Protein AF-A0A7S3ET45-F1 (afdb_monomer_lite)

Foldseek 3Di:
DQAFPDDDPFLDDDLQLVVQQVVCLVVLHHAASGVRSRQSRSVCPDVCVVVVHDDDDDRPDPLVCQLVSVVVCVVVVSDPVPDHSVVVSVVSNVSSVVVVVVPDDDPPPPDDDDDDDDD

Structure (mmCIF, N/CA/C/O backbone):
data_AF-A0A7S3ET45-F1
#
_entry.id   AF-A0A7S3ET45-F1
#
loop_
_atom_site.group_PDB
_atom_site.id
_atom_site.type_symbol
_atom_site.label_atom_id
_atom_site.label_alt_id
_atom_site.label_comp_id
_atom_site.label_asym_id
_atom_site.label_entity_id
_atom_site.label_seq_id
_atom_site.pdbx_PDB_ins_code
_atom_site.Cartn_x
_atom_site.Cartn_y
_atom_site.Cartn_z
_atom_site.occupancy
_atom_site.B_iso_or_equiv
_atom_site.auth_seq_id
_atom_site.auth_comp_id
_atom_site.auth_asym_id
_atom_site.auth_atom_id
_atom_site.pdbx_PDB_model_num
ATOM 1 N N . VAL A 1 1 ? 3.385 -0.893 21.537 1.00 79.56 1 VAL A N 1
ATOM 2 C CA . VAL A 1 1 ? 3.963 -1.019 20.177 1.00 79.56 1 VAL A CA 1
ATOM 3 C C . VAL A 1 1 ? 3.158 -2.073 19.449 1.00 79.56 1 VAL A C 1
ATOM 5 O O . VAL A 1 1 ? 2.990 -3.145 20.015 1.00 79.56 1 VAL A O 1
ATOM 8 N N . LEU A 1 2 ? 2.611 -1.762 18.273 1.00 88.56 2 LEU A N 1
ATOM 9 C CA . LEU A 1 2 ? 1.897 -2.749 17.461 1.00 88.56 2 LEU A CA 1
ATOM 10 C C . LEU A 1 2 ? 2.912 -3.573 16.669 1.00 88.56 2 LEU A C 1
ATOM 12 O O . LEU A 1 2 ? 3.825 -3.008 16.066 1.00 88.56 2 LEU A O 1
ATOM 16 N N . LEU A 1 3 ? 2.766 -4.895 16.700 1.00 89.12 3 LEU A N 1
ATOM 17 C CA . LEU A 1 3 ? 3.583 -5.801 15.902 1.00 89.12 3 LEU A CA 1
ATOM 18 C C . LEU A 1 3 ? 2.835 -6.137 14.610 1.00 89.12 3 LEU A C 1
ATOM 20 O O . LEU A 1 3 ? 1.617 -6.317 14.647 1.00 89.12 3 LEU A O 1
ATOM 24 N N . PRO A 1 4 ? 3.531 -6.225 13.466 1.00 89.06 4 PRO A N 1
ATOM 25 C CA . PRO A 1 4 ? 2.892 -6.694 12.252 1.00 89.06 4 PRO A CA 1
ATOM 26 C C . PRO A 1 4 ? 2.520 -8.178 12.397 1.00 89.06 4 PRO A C 1
ATOM 28 O O . PRO A 1 4 ? 3.268 -8.924 13.033 1.00 89.06 4 PRO A O 1
ATOM 31 N N . PRO A 1 5 ? 1.432 -8.634 11.750 1.00 86.69 5 PRO A N 1
ATOM 32 C CA . PRO A 1 5 ? 1.049 -10.049 11.736 1.00 86.69 5 PRO A CA 1
ATOM 33 C C . PRO A 1 5 ? 2.157 -10.987 11.237 1.00 86.69 5 PRO A C 1
ATOM 35 O O . PRO A 1 5 ? 2.238 -12.144 11.636 1.00 86.69 5 PRO A O 1
ATOM 38 N N . GLU A 1 6 ? 3.026 -10.481 10.362 1.00 90.06 6 GLU A N 1
ATOM 39 C CA . GLU A 1 6 ? 4.156 -11.211 9.801 1.00 90.06 6 GLU A CA 1
ATOM 40 C C . GLU A 1 6 ? 5.312 -10.238 9.539 1.00 90.06 6 GLU A C 1
ATOM 42 O O . GLU A 1 6 ? 5.113 -9.152 8.977 1.00 90.06 6 GLU A O 1
ATOM 47 N N . ALA A 1 7 ? 6.521 -10.645 9.938 1.00 89.62 7 ALA A N 1
ATOM 48 C CA . ALA A 1 7 ? 7.749 -9.897 9.713 1.00 89.62 7 ALA A CA 1
ATOM 49 C C . ALA A 1 7 ? 8.215 -10.030 8.257 1.00 89.62 7 ALA A C 1
ATOM 51 O O . ALA A 1 7 ? 8.353 -11.132 7.733 1.00 89.62 7 ALA A O 1
ATOM 52 N N . VAL A 1 8 ? 8.514 -8.898 7.620 1.00 91.62 8 VAL A N 1
ATOM 53 C CA . VAL A 1 8 ? 9.005 -8.845 6.238 1.00 91.62 8 VAL A CA 1
ATOM 54 C C . VAL A 1 8 ? 10.369 -8.152 6.224 1.00 91.62 8 VAL A C 1
ATOM 56 O O . VAL A 1 8 ? 10.499 -7.085 6.832 1.00 91.62 8 VAL A O 1
ATOM 59 N N . PRO A 1 9 ? 11.393 -8.702 5.542 1.00 94.44 9 PRO A N 1
ATOM 60 C CA . PRO A 1 9 ? 12.674 -8.022 5.419 1.00 94.44 9 PRO A CA 1
ATOM 61 C C . PRO A 1 9 ? 12.522 -6.670 4.723 1.00 94.44 9 PRO A C 1
ATOM 63 O O . PRO A 1 9 ? 11.747 -6.516 3.774 1.00 94.44 9 PRO A O 1
ATOM 66 N N . PHE A 1 10 ? 13.305 -5.693 5.175 1.00 94.56 10 PHE A N 1
ATOM 67 C CA . PHE A 1 10 ? 13.216 -4.314 4.711 1.00 94.56 10 PHE A CA 1
ATOM 68 C C . PHE A 1 10 ? 13.223 -4.197 3.177 1.00 94.56 10 PHE A C 1
ATOM 70 O O . PHE A 1 10 ? 14.110 -4.717 2.499 1.00 94.56 10 PHE A O 1
ATOM 77 N N . GLY A 1 11 ? 12.220 -3.502 2.631 1.00 92.56 11 GLY A N 1
ATOM 78 C CA . GLY A 1 11 ? 12.112 -3.207 1.200 1.00 92.56 11 GLY A CA 1
ATOM 79 C C . GLY A 1 11 ? 11.853 -4.416 0.296 1.00 92.56 11 GLY A C 1
ATOM 80 O O . GLY A 1 11 ? 11.966 -4.276 -0.925 1.00 92.56 11 GLY A O 1
ATOM 81 N N . THR A 1 12 ? 11.530 -5.584 0.861 1.00 95.75 12 THR A N 1
ATOM 82 C CA . THR A 1 12 ? 11.240 -6.797 0.088 1.00 95.75 12 THR A CA 1
ATOM 83 C C . THR A 1 12 ? 9.818 -6.743 -0.472 1.00 95.75 12 THR A C 1
ATOM 85 O O . THR A 1 12 ? 8.869 -6.671 0.309 1.00 95.75 12 THR A O 1
ATOM 88 N N . PRO A 1 13 ? 9.635 -6.814 -1.804 1.00 96.75 13 PRO A N 1
ATOM 89 C CA . PRO A 1 13 ? 8.308 -6.909 -2.400 1.00 96.75 13 PRO A CA 1
ATOM 90 C C . PRO A 1 13 ? 7.632 -8.224 -2.014 1.00 96.75 13 PRO A C 1
ATOM 92 O O . PRO A 1 13 ? 8.219 -9.289 -2.213 1.00 96.75 13 PRO A O 1
ATOM 95 N N . THR A 1 14 ? 6.398 -8.165 -1.513 1.00 96.94 14 THR A N 1
ATOM 96 C CA . THR A 1 14 ? 5.611 -9.368 -1.201 1.00 96.94 14 THR A CA 1
ATOM 97 C C . THR A 1 14 ? 4.170 -9.242 -1.701 1.00 96.94 14 THR A C 1
ATOM 99 O O . THR A 1 14 ? 3.608 -8.143 -1.676 1.00 96.94 14 THR A O 1
ATOM 102 N N . PRO A 1 15 ? 3.523 -10.349 -2.117 1.00 96.69 15 PRO A N 1
ATOM 103 C CA . PRO A 1 15 ? 2.115 -10.325 -2.515 1.00 96.69 15 PRO A CA 1
ATOM 104 C C . PRO A 1 15 ? 1.199 -9.724 -1.439 1.00 96.69 15 PRO A C 1
ATOM 106 O O . PRO A 1 15 ? 0.294 -8.954 -1.754 1.00 96.69 15 PRO A O 1
ATOM 109 N N . ARG A 1 16 ? 1.463 -10.029 -0.159 1.00 95.75 16 ARG A N 1
ATOM 110 C CA . ARG A 1 16 ? 0.690 -9.515 0.979 1.00 95.75 16 ARG A CA 1
ATOM 111 C C . ARG A 1 16 ? 0.779 -7.994 1.094 1.00 95.75 16 ARG A C 1
ATOM 113 O O . ARG A 1 16 ? -0.257 -7.346 1.194 1.00 95.75 16 ARG A O 1
ATOM 120 N N . LEU A 1 17 ? 1.981 -7.414 1.049 1.00 97.12 17 LEU A N 1
ATOM 121 C CA . LEU A 1 17 ? 2.129 -5.958 1.172 1.00 97.12 17 LEU A CA 1
ATOM 122 C C . LEU A 1 17 ? 1.534 -5.222 -0.034 1.00 97.12 17 LEU A C 1
ATOM 124 O O . LEU A 1 17 ? 0.925 -4.171 0.148 1.00 97.12 17 LEU A O 1
ATOM 128 N N . LEU A 1 18 ? 1.626 -5.794 -1.243 1.00 97.75 18 LEU A N 1
ATOM 129 C CA . LEU A 1 18 ? 0.932 -5.253 -2.416 1.00 97.75 18 LEU A CA 1
ATOM 130 C C . LEU A 1 18 ? -0.589 -5.283 -2.242 1.00 97.75 18 LEU A C 1
ATOM 132 O O . LEU A 1 18 ? -1.258 -4.312 -2.588 1.00 97.75 18 LEU A O 1
ATOM 136 N N . LYS A 1 19 ? -1.137 -6.377 -1.703 1.00 97.44 19 LYS A N 1
ATOM 137 C CA . LYS A 1 19 ? -2.571 -6.499 -1.418 1.00 97.44 19 LYS A CA 1
ATOM 138 C C . LYS A 1 19 ? -3.030 -5.414 -0.442 1.00 97.44 19 LYS A C 1
ATOM 140 O O . LYS A 1 19 ? -3.937 -4.661 -0.782 1.00 97.44 19 LYS A O 1
ATOM 145 N N . VAL A 1 20 ? -2.360 -5.279 0.704 1.00 97.44 20 VAL A N 1
ATOM 146 C CA . VAL A 1 20 ? -2.682 -4.245 1.705 1.00 97.44 20 VAL A CA 1
ATOM 147 C C . VAL A 1 20 ? -2.580 -2.842 1.099 1.00 97.44 20 VAL A C 1
ATOM 149 O O . VAL A 1 20 ? -3.453 -2.005 1.313 1.00 97.44 20 VAL A O 1
ATOM 152 N N . TRP A 1 21 ? -1.547 -2.584 0.291 1.00 97.62 21 TRP A N 1
ATOM 153 C CA . TRP A 1 21 ? -1.385 -1.310 -0.410 1.00 97.62 21 TRP A CA 1
ATOM 154 C C . TRP A 1 21 ? -2.556 -1.007 -1.359 1.00 97.62 21 TRP A C 1
ATOM 156 O O . TRP A 1 21 ? -3.062 0.114 -1.368 1.00 97.62 21 TRP A O 1
ATOM 166 N N . ARG A 1 22 ? -3.036 -2.002 -2.120 1.00 96.81 22 ARG A N 1
ATOM 167 C CA . ARG A 1 22 ? -4.206 -1.848 -3.004 1.00 96.81 22 ARG A CA 1
ATOM 168 C C . ARG A 1 22 ? -5.499 -1.624 -2.226 1.00 96.81 22 ARG A C 1
ATOM 170 O O . ARG A 1 22 ? -6.311 -0.803 -2.639 1.00 96.81 22 ARG A O 1
ATOM 177 N N . GLU A 1 23 ? -5.692 -2.327 -1.116 1.00 96.81 23 GLU A N 1
ATOM 178 C CA . GLU A 1 23 ? -6.872 -2.168 -0.257 1.00 96.81 23 GLU A CA 1
ATOM 179 C C . GLU A 1 23 ? -6.916 -0.771 0.378 1.00 96.81 23 GLU A C 1
ATOM 181 O O . GLU A 1 23 ? -7.957 -0.113 0.353 1.00 96.81 23 GLU A O 1
ATOM 186 N N . ALA A 1 24 ? -5.773 -0.269 0.856 1.00 96.19 24 ALA A N 1
ATOM 187 C CA . ALA A 1 24 ? -5.647 1.109 1.323 1.00 96.19 24 ALA A CA 1
ATOM 188 C C . ALA A 1 24 ? -5.916 2.119 0.192 1.00 96.19 24 ALA A C 1
ATOM 190 O O . ALA A 1 24 ? -6.695 3.057 0.360 1.00 96.19 24 ALA A O 1
ATOM 191 N N . ALA A 1 25 ? -5.362 1.897 -1.003 1.00 95.62 25 ALA A N 1
ATOM 192 C CA . ALA A 1 25 ? -5.632 2.758 -2.152 1.00 95.62 25 ALA A CA 1
ATOM 193 C C . ALA A 1 25 ? -7.127 2.777 -2.525 1.00 95.62 25 ALA A C 1
ATOM 195 O O . ALA A 1 25 ? -7.682 3.841 -2.812 1.00 95.62 25 ALA A O 1
ATOM 196 N N . ALA A 1 26 ? -7.806 1.627 -2.458 1.00 93.75 26 ALA A N 1
ATOM 197 C CA . ALA A 1 26 ? -9.240 1.508 -2.715 1.00 93.75 26 ALA A CA 1
ATOM 198 C C . ALA A 1 26 ? -10.101 2.250 -1.677 1.00 93.75 26 ALA A C 1
ATOM 200 O O . ALA A 1 26 ? -11.189 2.724 -2.019 1.00 93.75 26 ALA A O 1
ATOM 201 N N . SER A 1 27 ? -9.618 2.413 -0.439 1.00 92.31 27 SER A N 1
ATOM 202 C CA . SER A 1 27 ? -10.258 3.263 0.576 1.00 92.31 27 SER A CA 1
ATOM 203 C C . SER A 1 27 ? -9.924 4.754 0.418 1.00 92.31 27 SER A C 1
ATOM 205 O O . SER A 1 27 ? -10.557 5.598 1.049 1.00 92.31 27 SER A O 1
ATOM 207 N N . GLY A 1 28 ? -9.011 5.103 -0.492 1.00 93.25 28 GLY A N 1
ATOM 208 C CA . GLY A 1 28 ? -8.570 6.475 -0.754 1.00 93.25 28 GLY A CA 1
ATOM 209 C C . GLY A 1 28 ? -7.300 6.875 -0.002 1.00 93.25 28 GLY A C 1
ATOM 210 O O . GLY A 1 28 ? -6.913 8.042 -0.062 1.00 93.25 28 GLY A O 1
ATOM 211 N N . VAL A 1 29 ? -6.640 5.934 0.676 1.00 94.31 29 VAL A N 1
ATOM 212 C CA . VAL A 1 29 ? -5.387 6.160 1.396 1.00 94.31 29 VAL A CA 1
ATOM 213 C C . VAL A 1 29 ? -4.210 5.742 0.524 1.00 94.31 29 VAL A C 1
ATOM 215 O O . VAL A 1 29 ? -4.055 4.581 0.159 1.00 94.31 29 VAL A O 1
ATOM 218 N N . VAL A 1 30 ? -3.343 6.698 0.203 1.00 95.81 30 VAL A N 1
ATOM 219 C CA . VAL A 1 30 ? -2.083 6.409 -0.487 1.00 95.81 30 VAL A CA 1
ATOM 220 C C . VAL A 1 30 ? -1.029 6.108 0.563 1.00 95.81 30 VAL A C 1
ATOM 222 O O . VAL A 1 30 ? -0.755 6.949 1.411 1.00 95.81 30 VAL A O 1
ATOM 225 N N . LE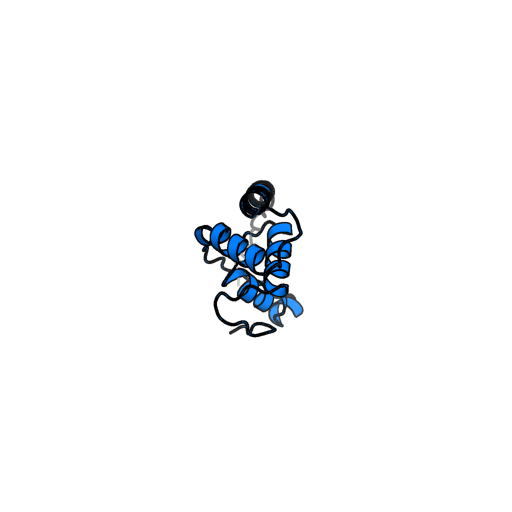U A 1 31 ? -0.456 4.914 0.503 1.00 97.31 31 LEU A N 1
ATOM 226 C CA . LEU A 1 31 ? 0.669 4.493 1.331 1.00 97.31 31 LEU A CA 1
ATOM 227 C C . LEU A 1 31 ? 1.928 4.429 0.464 1.00 97.31 31 LEU A C 1
ATOM 229 O O . LEU A 1 31 ? 1.818 4.222 -0.748 1.00 97.31 31 LEU A O 1
ATOM 233 N N . ASP A 1 32 ? 3.119 4.532 1.056 1.00 97.06 32 ASP A N 1
ATOM 234 C CA . ASP A 1 32 ? 4.333 4.024 0.410 1.00 97.06 32 ASP A CA 1
ATOM 235 C C . ASP A 1 32 ? 4.287 2.480 0.305 1.00 97.06 32 ASP A C 1
ATOM 237 O O . ASP A 1 32 ? 3.310 1.851 0.695 1.00 97.06 32 ASP A O 1
ATOM 241 N N . LEU A 1 33 ? 5.308 1.836 -0.264 1.00 97.25 33 LEU A N 1
ATOM 242 C CA . LEU A 1 33 ? 5.335 0.369 -0.449 1.00 97.25 33 LEU A CA 1
ATOM 243 C C . LEU A 1 33 ? 6.338 -0.357 0.461 1.00 97.25 33 LEU A C 1
ATOM 245 O O . LEU A 1 33 ? 6.537 -1.563 0.313 1.00 97.25 33 LEU A O 1
ATOM 249 N N . VAL A 1 34 ? 6.989 0.368 1.371 1.00 95.81 34 VAL A N 1
ATOM 250 C CA . VAL A 1 34 ? 8.036 -0.138 2.265 1.00 95.81 34 VAL A CA 1
ATOM 251 C C . VAL A 1 34 ? 7.538 -0.198 3.708 1.00 95.81 34 VAL A C 1
ATOM 253 O O . VAL A 1 34 ? 7.659 -1.243 4.339 1.00 95.81 34 VAL A O 1
ATOM 256 N N . TYR A 1 35 ? 6.969 0.892 4.221 1.00 95.31 35 TYR A N 1
ATOM 257 C CA . TYR A 1 35 ? 6.541 1.026 5.614 1.00 95.31 35 TYR A CA 1
ATOM 258 C C . TYR A 1 35 ? 5.024 1.036 5.758 1.00 95.31 35 TYR A C 1
ATOM 260 O O . TYR A 1 35 ? 4.485 0.342 6.621 1.00 95.31 35 TYR A O 1
ATOM 268 N N . GLY A 1 36 ? 4.339 1.795 4.903 1.00 96.50 36 GLY A N 1
ATOM 269 C CA . GLY A 1 36 ? 2.909 2.052 4.993 1.00 96.50 36 GLY A CA 1
ATOM 270 C C . GLY A 1 36 ? 2.072 0.782 5.151 1.00 96.50 36 GLY A C 1
ATOM 271 O O . GLY A 1 36 ? 1.378 0.677 6.157 1.00 96.50 36 GLY A O 1
ATOM 272 N N . PRO A 1 37 ? 2.173 -0.220 4.254 1.00 96.88 37 PRO A N 1
ATOM 273 C CA . PRO A 1 37 ? 1.379 -1.442 4.323 1.00 96.88 37 PRO A CA 1
ATOM 274 C C . PRO A 1 37 ? 1.656 -2.265 5.584 1.00 96.88 37 PRO A C 1
ATOM 276 O O . PRO A 1 37 ? 0.742 -2.872 6.126 1.00 96.88 37 PRO A O 1
ATOM 279 N N . ILE A 1 38 ? 2.891 -2.250 6.098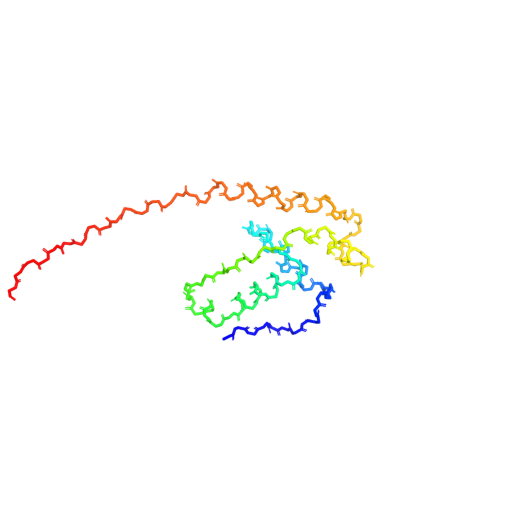 1.00 95.94 38 ILE A N 1
ATOM 280 C CA . ILE A 1 38 ? 3.245 -2.948 7.343 1.00 95.94 38 ILE A CA 1
ATOM 281 C C . ILE A 1 38 ? 2.541 -2.281 8.530 1.00 95.94 38 ILE A C 1
ATOM 283 O O . ILE A 1 38 ? 1.894 -2.962 9.323 1.00 95.94 38 ILE A O 1
ATOM 287 N N . ALA A 1 39 ? 2.649 -0.955 8.643 1.00 95.81 39 ALA A N 1
ATOM 288 C CA . ALA A 1 39 ? 2.030 -0.196 9.727 1.00 95.81 39 ALA A CA 1
ATOM 289 C C . ALA A 1 39 ? 0.495 -0.208 9.638 1.00 95.81 39 ALA A C 1
ATOM 291 O O . ALA A 1 39 ? -0.182 -0.322 10.657 1.00 95.81 39 ALA A O 1
ATOM 292 N N . TRP A 1 40 ? -0.046 -0.116 8.422 1.00 96.31 40 TRP A N 1
ATOM 293 C CA . TRP A 1 40 ? -1.480 -0.151 8.149 1.00 96.31 40 TRP A CA 1
ATOM 294 C C . TRP A 1 40 ? -2.085 -1.500 8.540 1.00 96.31 40 TRP A C 1
ATOM 296 O O . TRP A 1 40 ? -3.076 -1.543 9.264 1.00 96.31 40 TRP A O 1
ATOM 306 N N . ASP A 1 41 ? -1.446 -2.605 8.149 1.00 95.56 41 ASP A N 1
ATOM 307 C CA . ASP A 1 41 ? -1.908 -3.946 8.509 1.00 95.56 41 ASP A CA 1
ATOM 308 C C . ASP A 1 41 ? -1.749 -4.222 10.014 1.00 95.56 41 ASP A C 1
ATOM 310 O O . ASP A 1 41 ? -2.648 -4.778 10.640 1.00 95.56 41 ASP A O 1
ATOM 314 N N . ALA A 1 42 ? -0.651 -3.775 10.637 1.00 95.31 42 ALA A N 1
ATOM 315 C CA . ALA A 1 42 ? -0.467 -3.882 12.088 1.00 95.31 42 ALA A CA 1
ATOM 316 C C . ALA A 1 42 ? -1.553 -3.126 12.872 1.00 95.31 42 ALA A C 1
ATOM 318 O O . ALA A 1 42 ? -2.022 -3.605 13.902 1.00 95.31 42 ALA A O 1
ATOM 319 N N . MET A 1 43 ? -1.965 -1.955 12.380 1.00 95.69 43 MET A N 1
ATOM 320 C CA . MET A 1 43 ? -3.063 -1.185 12.958 1.00 95.69 43 MET A CA 1
ATOM 321 C C . MET A 1 43 ? -4.399 -1.918 12.819 1.00 95.69 43 MET A C 1
ATOM 323 O O . MET A 1 43 ? -5.080 -2.120 13.824 1.00 95.69 43 MET A O 1
ATOM 327 N N . LEU A 1 44 ? -4.767 -2.328 11.601 1.00 93.88 44 LEU A N 1
ATOM 328 C CA . LEU A 1 44 ? -6.059 -2.966 11.324 1.00 93.88 44 LEU A CA 1
ATOM 329 C C . LEU A 1 44 ? -6.248 -4.292 12.071 1.00 93.88 44 LEU A C 1
ATOM 331 O O . LEU A 1 44 ? -7.370 -4.624 12.437 1.00 93.88 44 LEU A O 1
ATOM 335 N N . ASN A 1 45 ? -5.162 -5.021 12.333 1.00 93.62 45 ASN A N 1
ATOM 336 C CA . ASN A 1 45 ? -5.190 -6.286 13.073 1.00 93.62 45 ASN A CA 1
ATOM 337 C C . ASN A 1 45 ? -4.905 -6.121 14.577 1.00 93.62 45 ASN A C 1
ATOM 339 O O . ASN A 1 45 ? -4.661 -7.107 15.271 1.00 93.62 45 ASN A O 1
ATOM 343 N N . SER A 1 46 ? -4.894 -4.892 15.098 1.00 94.50 46 SER A N 1
ATOM 344 C CA . SER A 1 46 ? -4.674 -4.658 16.526 1.00 94.50 46 SER A CA 1
ATOM 345 C C . SER A 1 46 ? -5.923 -4.950 17.362 1.00 94.50 46 SER A C 1
ATOM 347 O O . SER A 1 46 ? -7.052 -4.718 16.927 1.00 94.50 46 SER A O 1
ATOM 349 N N . GLU A 1 47 ? -5.724 -5.381 18.613 1.00 94.00 47 GLU A N 1
ATOM 350 C CA . GLU A 1 47 ? -6.824 -5.564 19.573 1.00 94.00 47 GLU A CA 1
ATOM 351 C C . GLU A 1 47 ? -7.614 -4.274 19.803 1.00 94.00 47 GLU A C 1
ATOM 353 O O . GLU A 1 47 ? -8.824 -4.330 19.991 1.00 94.00 47 GLU A O 1
ATOM 358 N N . ALA A 1 48 ? -6.952 -3.114 19.733 1.00 92.44 48 ALA A N 1
ATOM 359 C CA . ALA A 1 48 ? -7.605 -1.816 19.870 1.00 92.44 48 ALA A CA 1
ATOM 360 C C . ALA A 1 48 ? -8.692 -1.622 18.801 1.00 92.44 48 ALA A C 1
ATOM 362 O O . ALA A 1 48 ? -9.823 -1.279 19.134 1.00 92.44 48 ALA A O 1
ATOM 363 N N . VAL A 1 49 ? -8.382 -1.916 17.532 1.00 93.12 49 VAL A N 1
ATOM 364 C CA . VAL A 1 49 ? -9.374 -1.867 16.447 1.00 93.12 49 VAL A CA 1
ATOM 365 C C . VAL A 1 49 ? -10.452 -2.936 16.648 1.00 93.12 49 VAL A C 1
ATOM 367 O O . VAL A 1 49 ? -11.635 -2.637 16.501 1.00 93.12 49 VAL A O 1
ATOM 370 N N . ALA A 1 50 ? -10.078 -4.157 17.045 1.00 93.56 50 ALA A N 1
ATOM 371 C CA . ALA A 1 50 ? -11.037 -5.238 17.295 1.00 93.56 50 ALA A CA 1
ATOM 372 C C . ALA A 1 50 ? -12.023 -4.930 18.441 1.00 93.56 50 ALA A C 1
ATOM 374 O O . ALA A 1 50 ? -13.167 -5.378 18.413 1.00 93.56 50 ALA A O 1
ATOM 375 N N . GLN A 1 51 ? -11.595 -4.147 19.433 1.00 96.50 51 GLN A N 1
ATOM 376 C CA . GLN A 1 51 ? -12.408 -3.683 20.561 1.00 96.50 51 GLN A CA 1
ATOM 377 C C . GLN A 1 51 ? -13.179 -2.388 20.252 1.00 96.50 51 GLN A C 1
ATOM 379 O O . GLN A 1 51 ? -13.881 -1.876 21.122 1.00 96.50 51 GLN A O 1
ATOM 384 N N . GLY A 1 52 ? -13.073 -1.862 19.026 1.00 95.31 52 GLY A N 1
ATOM 385 C CA . GLY A 1 52 ? -13.786 -0.661 18.592 1.00 95.31 52 GLY A CA 1
ATOM 386 C C . GLY A 1 52 ? -13.208 0.648 19.132 1.00 95.31 52 GLY A C 1
ATOM 387 O O . GLY A 1 52 ? -13.942 1.625 19.248 1.00 95.31 52 GLY A O 1
ATOM 388 N N . ALA A 1 53 ? -11.921 0.683 19.487 1.00 95.69 53 ALA A N 1
ATOM 389 C CA . ALA A 1 53 ? -11.259 1.915 19.900 1.00 95.69 53 ALA A CA 1
ATOM 390 C C . ALA A 1 53 ? -11.037 2.864 18.710 1.00 95.69 53 ALA A C 1
ATOM 392 O O . ALA A 1 53 ? -10.746 2.427 17.593 1.00 95.69 53 ALA A O 1
ATOM 393 N N . ASP A 1 54 ? -11.080 4.170 18.976 1.00 94.88 54 ASP A N 1
ATOM 394 C CA . ASP A 1 54 ? -10.661 5.182 18.010 1.00 94.88 54 ASP A CA 1
ATOM 395 C C . ASP A 1 54 ? -9.136 5.157 17.853 1.00 94.88 54 ASP A C 1
ATOM 397 O O . ASP A 1 54 ? -8.385 5.351 18.813 1.00 94.88 54 ASP A O 1
ATOM 401 N N . VAL A 1 55 ? -8.665 4.929 16.626 1.00 93.75 55 VAL A N 1
ATOM 402 C CA . VAL A 1 55 ? -7.235 4.833 16.315 1.00 93.75 55 VAL A CA 1
ATOM 403 C C . VAL A 1 55 ? -6.831 5.900 15.306 1.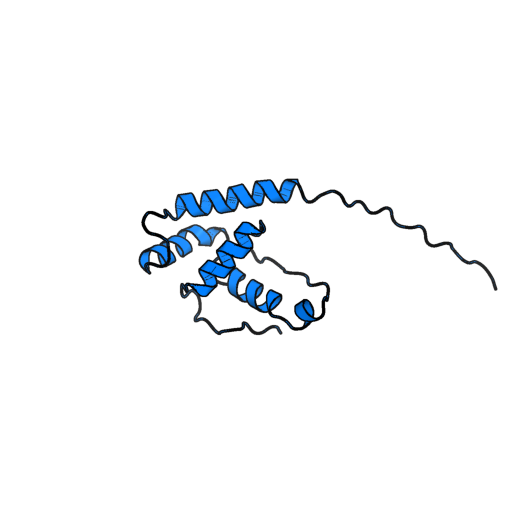00 93.75 55 VAL A C 1
ATOM 405 O O . VAL A 1 55 ? -7.444 6.055 14.251 1.00 93.75 55 VAL A O 1
ATOM 408 N N . LEU A 1 56 ? -5.748 6.614 15.617 1.00 93.94 56 LEU A N 1
ATOM 409 C CA . LEU A 1 56 ? -5.109 7.558 14.707 1.00 93.94 56 LEU A CA 1
ATOM 410 C C . LEU A 1 56 ? -3.962 6.877 13.955 1.00 93.94 56 LEU A C 1
ATOM 412 O O . LEU A 1 56 ? -2.950 6.507 14.551 1.00 93.94 56 LEU A O 1
ATOM 416 N N . TYR A 1 57 ? -4.089 6.783 12.632 1.00 94.19 57 TYR A N 1
ATOM 417 C CA . TYR A 1 57 ? -2.978 6.427 11.754 1.00 94.19 57 TYR A CA 1
ATOM 418 C C . TYR A 1 57 ? -2.203 7.674 11.327 1.00 94.19 57 TYR A C 1
ATOM 420 O O . TYR A 1 57 ? -2.785 8.615 10.787 1.00 94.19 57 TYR A O 1
ATOM 428 N N . VAL A 1 58 ? -0.881 7.659 11.494 1.00 94.38 58 VAL A N 1
ATOM 429 C CA . VAL A 1 58 ? -0.000 8.711 10.972 1.00 94.38 58 VAL A CA 1
ATOM 430 C C . VAL A 1 58 ? 0.657 8.211 9.691 1.00 94.38 58 VAL A C 1
ATOM 432 O O . VAL A 1 58 ? 1.518 7.335 9.725 1.00 94.38 58 VAL A O 1
ATOM 435 N N . ASN A 1 59 ? 0.256 8.781 8.553 1.00 93.88 59 ASN A N 1
ATOM 436 C CA . ASN A 1 59 ? 0.903 8.516 7.273 1.00 93.88 59 ASN A CA 1
ATOM 437 C C . ASN A 1 59 ? 2.198 9.334 7.164 1.00 93.88 59 ASN A C 1
ATOM 439 O O . ASN A 1 59 ? 2.157 10.562 7.085 1.00 93.88 59 ASN A O 1
ATOM 443 N N . CYS A 1 60 ? 3.341 8.651 7.153 1.00 92.69 60 CYS A N 1
ATOM 444 C CA . CYS A 1 60 ? 4.664 9.276 7.163 1.00 92.69 60 CYS A CA 1
ATOM 445 C C . CYS A 1 60 ? 5.171 9.720 5.776 1.00 92.69 60 CYS A C 1
ATOM 447 O O . CYS A 1 60 ? 6.304 10.187 5.672 1.00 92.69 60 CYS A O 1
ATOM 449 N N . GLY A 1 61 ? 4.371 9.589 4.711 1.00 92.69 61 GLY A N 1
ATOM 450 C CA . GLY A 1 61 ? 4.770 9.963 3.351 1.00 92.69 61 GLY A CA 1
ATOM 451 C C . GLY A 1 61 ? 5.554 8.859 2.635 1.00 92.69 61 GLY A C 1
ATOM 452 O O . GLY A 1 61 ? 5.178 7.695 2.702 1.00 92.69 61 GLY A O 1
ATOM 453 N N . GLY A 1 62 ? 6.611 9.216 1.893 1.00 93.94 62 GLY A N 1
ATOM 454 C CA . GLY A 1 62 ? 7.399 8.263 1.091 1.00 93.94 62 GLY A CA 1
ATOM 455 C C . GLY A 1 62 ? 6.819 7.967 -0.299 1.00 93.94 62 GLY A C 1
ATOM 456 O O . GLY A 1 62 ? 7.215 7.006 -0.967 1.00 93.94 62 GLY A O 1
ATOM 457 N N . HIS A 1 63 ? 5.859 8.776 -0.754 1.00 94.56 63 HIS A N 1
ATOM 458 C CA . HIS A 1 63 ? 5.164 8.576 -2.027 1.00 94.56 63 HIS A CA 1
ATOM 459 C C . HIS A 1 63 ? 6.082 8.766 -3.244 1.00 94.56 63 HIS A C 1
ATOM 461 O O . HIS A 1 63 ? 5.851 8.164 -4.290 1.00 94.56 63 HIS A O 1
ATOM 467 N N . GLU A 1 64 ? 7.157 9.544 -3.111 1.00 94.94 64 GLU A N 1
ATOM 468 C CA . GLU A 1 64 ? 8.200 9.713 -4.126 1.00 94.94 64 GLU A CA 1
ATOM 469 C C . GLU A 1 64 ? 8.888 8.388 -4.491 1.00 94.94 64 GLU A C 1
ATOM 471 O O . GLU A 1 64 ? 9.338 8.203 -5.623 1.00 94.94 64 GLU A O 1
ATOM 476 N N . GLY A 1 65 ? 8.910 7.424 -3.564 1.00 95.44 65 GLY A N 1
ATOM 477 C CA . GLY A 1 65 ? 9.475 6.097 -3.783 1.00 95.44 65 GLY A CA 1
ATOM 478 C C . GLY A 1 65 ? 8.565 5.138 -4.557 1.00 95.44 65 GLY A C 1
ATOM 479 O O . GLY A 1 65 ? 9.050 4.101 -5.023 1.00 95.44 65 GLY A O 1
ATOM 480 N N . LEU A 1 66 ? 7.275 5.452 -4.730 1.00 97.00 66 LEU A N 1
ATOM 481 C CA . LEU A 1 66 ? 6.268 4.501 -5.215 1.00 97.00 66 LEU A CA 1
ATOM 482 C C . LEU A 1 66 ? 6.571 3.937 -6.596 1.00 97.00 66 LEU A C 1
ATOM 484 O O . LEU A 1 66 ? 6.547 2.721 -6.767 1.00 97.00 66 LEU A O 1
ATOM 488 N N . TYR A 1 67 ? 6.917 4.787 -7.562 1.00 97.94 67 TYR A N 1
ATOM 489 C CA . TYR A 1 67 ? 7.232 4.324 -8.915 1.00 97.94 67 TYR A CA 1
ATOM 490 C C . TYR A 1 67 ? 8.386 3.310 -8.906 1.00 97.94 67 TYR A C 1
ATOM 492 O O . TYR A 1 67 ? 8.299 2.231 -9.499 1.00 97.94 67 TYR A O 1
ATOM 500 N N . SER A 1 68 ? 9.454 3.621 -8.165 1.00 97.75 68 SER A N 1
ATOM 501 C CA . SER A 1 68 ? 10.625 2.746 -8.063 1.00 97.75 68 SER A CA 1
ATOM 502 C C . SER A 1 68 ? 10.295 1.408 -7.389 1.00 97.75 68 SER A C 1
ATOM 504 O O . SER A 1 68 ? 10.829 0.369 -7.789 1.00 97.75 68 SER A O 1
ATOM 506 N N . GLN A 1 69 ? 9.391 1.416 -6.403 1.00 97.69 69 GLN A N 1
ATOM 507 C CA . GLN A 1 69 ? 8.924 0.210 -5.730 1.00 97.69 69 GLN A CA 1
ATOM 508 C C . GLN A 1 69 ? 8.018 -0.613 -6.643 1.00 97.69 69 GLN A C 1
ATOM 510 O O . GLN A 1 69 ? 8.292 -1.793 -6.836 1.00 97.69 69 GLN A O 1
ATOM 515 N N . LEU A 1 70 ? 7.029 -0.013 -7.306 1.00 98.06 70 LEU A N 1
ATOM 516 C CA . LEU A 1 70 ? 6.176 -0.702 -8.281 1.00 98.06 70 LEU A CA 1
ATOM 517 C C . LEU A 1 70 ? 7.001 -1.353 -9.403 1.00 98.06 70 LEU A C 1
ATOM 519 O O . LEU A 1 70 ? 6.762 -2.503 -9.766 1.00 98.06 70 LEU A O 1
ATOM 523 N N . CYS A 1 71 ? 8.069 -0.698 -9.869 1.00 97.69 71 CYS A N 1
ATOM 524 C CA . CYS A 1 71 ? 9.035 -1.309 -10.786 1.00 97.69 71 CYS A CA 1
ATOM 525 C C . CYS A 1 71 ? 9.732 -2.558 -10.206 1.00 97.69 71 CYS A C 1
ATOM 527 O O . CYS A 1 71 ? 10.066 -3.486 -10.948 1.00 97.69 71 CYS A O 1
ATOM 529 N N . ARG A 1 72 ? 9.999 -2.612 -8.894 1.00 97.25 72 ARG A N 1
ATOM 530 C CA . ARG A 1 72 ? 10.526 -3.819 -8.221 1.00 97.25 72 ARG A CA 1
ATOM 531 C C . ARG A 1 72 ? 9.469 -4.917 -8.139 1.00 97.25 72 ARG A C 1
ATOM 533 O O . ARG A 1 72 ? 9.802 -6.057 -8.449 1.00 97.25 72 ARG A O 1
ATOM 540 N N . TYR A 1 73 ? 8.225 -4.580 -7.795 1.00 97.94 73 TYR A N 1
ATOM 541 C CA . TYR A 1 73 ? 7.101 -5.525 -7.808 1.00 97.94 73 TYR A CA 1
ATOM 542 C C . TYR A 1 73 ? 6.903 -6.134 -9.203 1.00 97.94 73 TYR A C 1
ATOM 544 O O . TYR A 1 73 ? 6.821 -7.356 -9.321 1.00 97.94 73 TYR A O 1
ATOM 552 N N . ARG A 1 74 ? 6.966 -5.321 -10.270 1.00 97.50 74 ARG A N 1
ATOM 553 C CA . ARG A 1 74 ? 6.922 -5.802 -11.661 1.00 97.50 74 ARG A CA 1
ATOM 554 C C . ARG A 1 74 ? 8.049 -6.785 -11.970 1.00 97.50 74 ARG A C 1
ATOM 556 O O . ARG A 1 74 ? 7.797 -7.874 -12.464 1.00 97.50 74 ARG A O 1
ATOM 563 N N . ARG A 1 75 ? 9.299 -6.433 -11.642 1.00 96.56 75 ARG A N 1
ATOM 564 C CA . ARG A 1 75 ? 10.469 -7.310 -11.867 1.00 96.56 75 ARG A CA 1
ATOM 565 C C . ARG A 1 75 ? 10.401 -8.627 -11.092 1.00 96.56 75 ARG A C 1
ATOM 567 O O . ARG A 1 75 ? 11.034 -9.593 -11.498 1.00 96.56 75 ARG A O 1
ATOM 574 N N . LYS A 1 76 ? 9.668 -8.658 -9.978 1.00 96.56 76 LYS A N 1
ATOM 575 C CA . LYS A 1 76 ? 9.406 -9.864 -9.184 1.00 96.56 76 LYS A CA 1
ATOM 576 C C . LYS A 1 76 ? 8.197 -10.670 -9.676 1.00 96.56 76 LYS A C 1
ATOM 578 O O . LYS A 1 76 ? 7.923 -11.704 -9.081 1.00 96.56 76 LYS A O 1
ATOM 583 N N . GLY A 1 77 ? 7.498 -10.220 -10.722 1.00 97.00 77 GLY A N 1
ATOM 584 C CA . GLY A 1 77 ? 6.300 -10.887 -11.242 1.00 97.00 77 GLY A CA 1
ATOM 585 C C . GLY A 1 77 ? 5.095 -10.791 -10.302 1.00 97.00 77 GLY A C 1
ATOM 586 O O . GLY A 1 77 ? 4.271 -11.694 -10.276 1.00 97.00 77 GLY A O 1
ATOM 587 N N . LEU A 1 78 ? 5.029 -9.740 -9.476 1.00 97.38 78 LEU A N 1
ATOM 588 C CA . LEU A 1 78 ? 3.952 -9.544 -8.496 1.00 97.38 78 LEU A CA 1
ATOM 589 C C . LEU A 1 78 ? 2.848 -8.594 -8.973 1.00 97.38 78 LEU A C 1
ATOM 591 O O . LEU A 1 78 ? 1.821 -8.480 -8.311 1.00 97.38 78 LEU A O 1
ATOM 595 N N . LEU A 1 79 ? 3.074 -7.884 -10.077 1.00 96.56 79 LEU A N 1
ATOM 596 C CA . LEU A 1 79 ? 2.026 -7.133 -10.766 1.00 96.56 79 LEU A CA 1
ATOM 597 C C . LEU A 1 79 ? 1.359 -8.037 -11.805 1.00 96.56 79 LEU A C 1
ATOM 599 O O . LEU A 1 79 ? 1.985 -8.991 -12.269 1.00 96.56 79 LEU A O 1
ATOM 603 N N . CYS A 1 80 ? 0.113 -7.732 -12.164 1.00 90.75 80 CYS A N 1
ATOM 604 C CA . CYS A 1 80 ? -0.583 -8.465 -13.219 1.00 90.75 80 CYS A CA 1
ATOM 605 C C . CYS A 1 80 ? 0.135 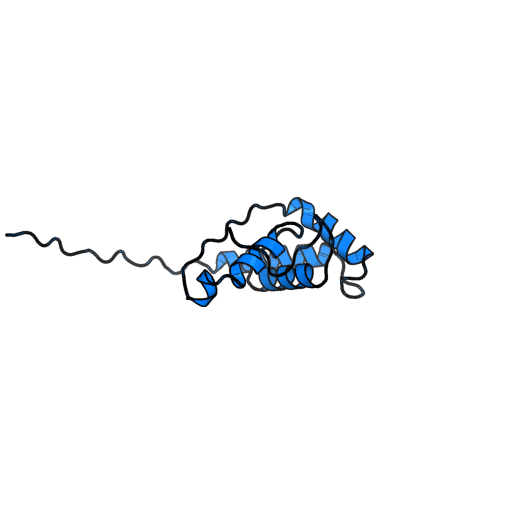-8.294 -14.567 1.00 90.75 80 CYS A C 1
ATOM 607 O O . CYS A 1 80 ? 0.798 -7.281 -14.812 1.00 90.75 80 CYS A O 1
ATOM 609 N N . ASP A 1 81 ? -0.029 -9.263 -15.468 1.00 85.31 81 ASP A N 1
ATOM 610 C CA . ASP A 1 81 ? 0.521 -9.158 -16.819 1.00 85.31 81 ASP A CA 1
ATOM 611 C C . ASP A 1 81 ? -0.033 -7.916 -17.531 1.00 85.31 81 ASP A C 1
ATOM 613 O O . ASP A 1 81 ? -1.241 -7.681 -17.574 1.00 85.31 81 ASP A O 1
ATOM 617 N N . GLY A 1 82 ? 0.872 -7.098 -18.070 1.00 83.50 82 GLY A N 1
ATOM 618 C CA . GLY A 1 82 ? 0.529 -5.834 -18.727 1.00 83.50 82 GLY A CA 1
ATOM 619 C C . GLY A 1 82 ? 0.253 -4.661 -17.781 1.00 83.50 82 GLY A C 1
ATOM 620 O O . GLY A 1 82 ? 0.030 -3.551 -18.260 1.00 83.50 82 GLY A O 1
ATOM 621 N N . GLU A 1 83 ? 0.313 -4.854 -16.461 1.00 92.75 83 GLU A N 1
ATOM 622 C CA . GLU A 1 83 ? 0.149 -3.763 -15.502 1.00 92.75 83 GLU A CA 1
ATOM 623 C C . GLU A 1 83 ? 1.396 -2.865 -15.490 1.00 92.75 83 GLU A C 1
ATOM 625 O O . GLU A 1 83 ? 2.485 -3.242 -15.036 1.00 92.75 83 GLU A O 1
ATOM 630 N N . ASP A 1 84 ? 1.241 -1.653 -16.023 1.00 96.94 84 ASP A N 1
ATOM 631 C CA . ASP A 1 84 ? 2.309 -0.664 -16.067 1.00 96.94 84 ASP A CA 1
ATOM 632 C C . ASP A 1 84 ? 2.414 0.114 -14.736 1.00 96.94 84 ASP A C 1
ATOM 634 O O . ASP A 1 84 ? 1.429 0.707 -14.286 1.00 96.94 84 ASP A O 1
ATOM 638 N N . PRO A 1 85 ? 3.605 0.173 -14.103 1.00 97.62 85 PRO A N 1
ATOM 639 C CA . PRO A 1 85 ? 3.818 0.896 -12.851 1.00 97.62 85 PRO A CA 1
ATOM 640 C C . PRO A 1 85 ? 3.429 2.377 -12.884 1.00 97.62 85 PRO A C 1
ATOM 642 O O . PRO A 1 85 ? 2.992 2.907 -11.863 1.00 97.62 85 PRO A O 1
ATOM 645 N N . GLN A 1 86 ? 3.615 3.060 -14.018 1.00 97.31 86 GLN A N 1
ATOM 646 C CA . GLN A 1 86 ? 3.310 4.483 -14.139 1.00 97.31 86 GLN A CA 1
ATOM 647 C C . GLN A 1 86 ? 1.796 4.703 -14.204 1.00 97.31 86 GLN A C 1
ATOM 649 O O . GLN A 1 86 ? 1.283 5.592 -13.522 1.00 97.31 86 GLN A O 1
ATOM 654 N N . LEU A 1 87 ? 1.086 3.881 -14.985 1.00 96.81 87 LEU A N 1
ATOM 655 C CA . LEU A 1 87 ? -0.377 3.924 -15.077 1.00 96.81 87 LEU A CA 1
ATOM 656 C C . LEU A 1 87 ? -1.030 3.588 -13.735 1.00 96.81 87 LEU A C 1
ATOM 658 O O . LEU A 1 87 ? -1.835 4.375 -13.238 1.00 96.81 87 LEU A O 1
ATOM 662 N N . LEU A 1 88 ? -0.602 2.499 -13.091 1.00 96.12 88 LEU A N 1
ATOM 663 C CA . LEU A 1 88 ? -1.107 2.104 -11.776 1.00 96.12 88 LEU A CA 1
ATOM 664 C C . LEU A 1 88 ? -0.911 3.214 -10.731 1.00 96.12 88 LEU A C 1
ATOM 666 O O . LEU A 1 88 ? -1.819 3.536 -9.964 1.00 96.12 88 LEU A O 1
ATOM 670 N N . LEU A 1 89 ? 0.272 3.836 -10.703 1.00 96.69 89 LEU A N 1
ATOM 671 C CA . LEU A 1 89 ? 0.535 4.947 -9.792 1.00 96.69 89 LEU A CA 1
ATOM 672 C C . LEU A 1 89 ? -0.383 6.143 -10.079 1.00 96.69 89 LEU A C 1
ATOM 674 O O . LEU A 1 89 ? -0.912 6.757 -9.150 1.00 96.69 89 LEU A O 1
ATOM 678 N N . HIS A 1 90 ? -0.586 6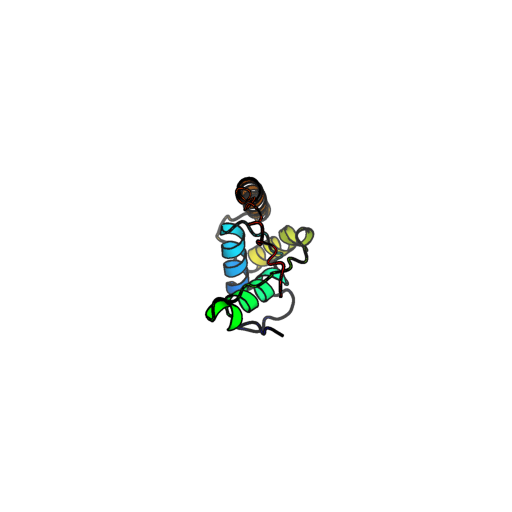.476 -11.353 1.00 96.44 90 HIS A N 1
ATOM 679 C CA . HIS A 1 90 ? -1.473 7.563 -11.753 1.00 96.44 90 HIS A CA 1
ATOM 680 C C . HIS A 1 90 ? -2.924 7.319 -11.312 1.00 96.44 90 HIS A C 1
ATOM 682 O O . HIS A 1 90 ? -3.564 8.231 -10.779 1.00 96.44 90 HIS A O 1
ATOM 688 N N . GLU A 1 91 ? -3.427 6.096 -11.479 1.00 94.25 91 GLU A N 1
ATOM 689 C CA . GLU A 1 91 ? -4.770 5.688 -11.058 1.00 94.25 91 GLU A CA 1
ATOM 690 C C . GLU A 1 91 ? -4.964 5.827 -9.546 1.00 94.25 91 GLU A C 1
ATOM 692 O O . GLU A 1 91 ? -5.941 6.438 -9.100 1.00 94.25 91 GLU A O 1
ATOM 697 N N . VAL A 1 92 ? -4.010 5.334 -8.749 1.00 93.94 92 VAL A N 1
ATOM 698 C CA . VAL A 1 92 ? -4.058 5.418 -7.280 1.00 93.94 92 VAL A CA 1
ATOM 699 C C . VAL A 1 92 ? -4.059 6.871 -6.806 1.00 93.94 92 VAL A C 1
ATOM 701 O O . VAL A 1 92 ? -4.906 7.267 -6.000 1.00 93.94 92 VAL A O 1
ATOM 704 N N . LEU A 1 93 ? -3.161 7.703 -7.341 1.00 92.56 93 LEU A N 1
ATOM 705 C CA . LEU A 1 93 ? -3.063 9.111 -6.949 1.00 92.56 93 LEU A CA 1
ATOM 706 C C . LEU A 1 93 ? -4.295 9.924 -7.371 1.00 92.56 93 LEU A C 1
ATOM 708 O O . LEU A 1 93 ? -4.720 10.826 -6.645 1.00 92.56 93 LEU A O 1
ATOM 712 N N . THR A 1 94 ? -4.880 9.623 -8.530 1.00 91.81 94 THR A N 1
ATOM 713 C CA . THR A 1 94 ? -6.091 10.302 -9.014 1.00 91.81 94 THR A CA 1
ATOM 714 C C . THR A 1 94 ? -7.314 9.894 -8.197 1.00 91.81 94 THR A C 1
ATOM 716 O O . THR A 1 94 ? -8.090 10.755 -7.770 1.00 91.81 94 THR A O 1
ATOM 719 N N . SER A 1 95 ? -7.441 8.603 -7.886 1.00 88.12 95 SER A N 1
ATOM 720 C CA . SER A 1 95 ? -8.528 8.067 -7.063 1.00 88.12 95 SER A CA 1
ATOM 721 C C . SER A 1 95 ? -8.522 8.673 -5.660 1.00 88.12 95 SER A C 1
ATOM 723 O O . SER A 1 95 ? -9.553 9.173 -5.203 1.00 88.12 95 SER A O 1
ATOM 725 N N . ALA A 1 96 ? -7.358 8.746 -5.010 1.00 84.38 96 ALA A N 1
ATOM 726 C CA . ALA A 1 96 ? -7.223 9.359 -3.689 1.00 84.38 96 ALA A CA 1
ATOM 727 C C . ALA A 1 96 ? -7.621 10.850 -3.681 1.00 84.38 96 ALA A C 1
ATOM 729 O O . ALA A 1 96 ? -8.365 11.299 -2.807 1.00 84.38 96 ALA A O 1
ATOM 730 N N . LYS A 1 97 ? -7.216 11.616 -4.706 1.00 78.75 97 LYS A N 1
ATOM 731 C CA . LYS A 1 97 ? -7.588 13.039 -4.856 1.00 78.75 97 LYS A CA 1
ATOM 732 C C . LYS A 1 97 ? -9.088 13.266 -5.060 1.00 78.75 97 LYS A C 1
ATOM 734 O O . LYS A 1 97 ? -9.585 14.348 -4.741 1.00 78.75 97 LYS A O 1
ATOM 739 N N . SER A 1 98 ? -9.801 12.307 -5.650 1.00 76.88 98 SER A N 1
ATOM 740 C CA . SER A 1 98 ? -11.256 12.405 -5.834 1.00 76.88 98 SER A CA 1
ATOM 741 C C . SER A 1 98 ? -12.012 12.176 -4.520 1.00 76.88 98 SER A C 1
ATOM 743 O O . SER A 1 98 ? -12.931 12.926 -4.200 1.00 76.88 98 SER A O 1
ATOM 745 N N . ARG A 1 99 ? -11.562 11.213 -3.705 1.00 72.25 99 ARG A N 1
ATOM 746 C CA . ARG A 1 99 ? -12.203 10.839 -2.434 1.00 72.25 99 ARG A CA 1
ATOM 747 C C . ARG A 1 99 ? -11.935 11.840 -1.315 1.00 72.25 99 ARG A C 1
ATOM 749 O O . ARG A 1 99 ? -12.855 12.177 -0.576 1.00 72.25 99 ARG A O 1
ATOM 756 N N . GLY A 1 100 ? -10.726 12.403 -1.251 1.00 59.91 100 GLY A N 1
ATOM 757 C CA . GLY A 1 100 ? -10.380 13.430 -0.262 1.00 59.91 100 GLY A CA 1
ATOM 758 C C . GLY A 1 100 ? -11.216 14.715 -0.360 1.00 59.91 100 GLY A C 1
ATOM 759 O O . GLY A 1 100 ? -11.320 15.447 0.616 1.00 59.91 100 GLY A O 1
ATOM 760 N N . ARG A 1 101 ? -11.862 14.986 -1.506 1.00 55.44 101 ARG A N 1
ATOM 761 C CA . ARG A 1 101 ?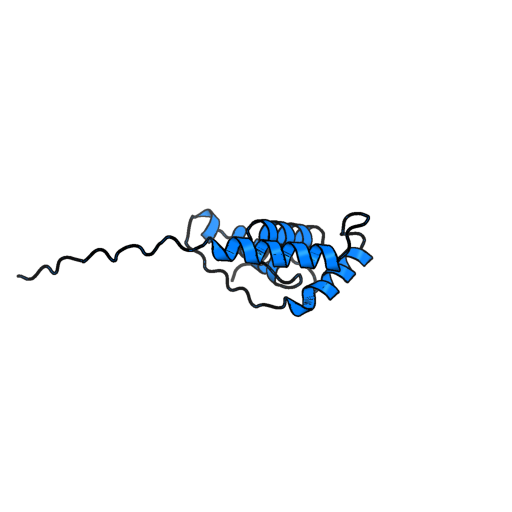 -12.739 16.157 -1.687 1.00 55.44 101 ARG A CA 1
ATOM 762 C C . ARG A 1 101 ? -14.155 15.979 -1.137 1.00 55.44 101 ARG A C 1
ATOM 764 O O . ARG A 1 101 ? -14.824 16.979 -0.908 1.00 55.44 101 ARG A O 1
ATOM 771 N N . HIS A 1 102 ? -14.604 14.745 -0.908 1.00 48.59 102 HIS A N 1
ATOM 772 C CA . HIS A 1 102 ? -15.943 14.461 -0.376 1.00 48.59 102 HIS A CA 1
ATOM 773 C C . HIS A 1 102 ? -15.975 14.283 1.152 1.00 48.59 102 HIS A C 1
ATOM 775 O O . HIS A 1 102 ? -17.054 14.197 1.731 1.00 48.59 102 HIS A O 1
ATOM 781 N N . ALA A 1 103 ? -14.820 14.279 1.825 1.00 46.22 103 ALA A N 1
ATOM 782 C CA . ALA A 1 103 ? -14.700 14.033 3.265 1.00 46.22 103 ALA A CA 1
ATOM 783 C C . ALA A 1 103 ? -14.925 15.280 4.154 1.00 46.22 103 ALA A C 1
ATOM 785 O O . ALA A 1 103 ? -14.270 15.427 5.180 1.00 46.22 103 ALA A O 1
ATOM 786 N N . SER A 1 104 ? -15.859 16.164 3.786 1.00 47.81 104 SER A N 1
ATOM 787 C CA . SER A 1 104 ? -16.387 17.190 4.700 1.00 47.81 104 SER A CA 1
ATOM 788 C C . SER A 1 104 ? -17.902 17.311 4.565 1.00 47.81 104 SER A C 1
ATOM 790 O O . SER A 1 104 ? -18.400 18.073 3.736 1.00 47.81 104 SER A O 1
ATOM 792 N N . PRO A 1 105 ? -18.641 16.575 5.408 1.00 43.22 105 PRO A N 1
ATOM 793 C CA . PRO A 1 105 ? -19.827 17.146 6.023 1.00 43.22 105 PRO A CA 1
ATOM 794 C C . PRO A 1 105 ? -19.944 16.683 7.482 1.00 43.22 105 PRO A C 1
ATOM 796 O O . PRO A 1 105 ? -20.811 15.888 7.808 1.00 43.22 105 PRO A O 1
ATOM 799 N N . HIS A 1 106 ? -19.078 17.160 8.377 1.00 42.38 106 HIS A N 1
ATOM 800 C CA . HIS A 1 106 ? -19.382 17.156 9.813 1.00 42.38 106 HIS A CA 1
ATOM 801 C C . HIS A 1 106 ? -18.682 18.324 10.512 1.00 42.38 106 HIS A C 1
ATOM 803 O O . HIS A 1 106 ? -17.760 18.167 11.305 1.00 42.38 106 HIS A O 1
ATOM 809 N N . ALA A 1 107 ? -19.177 19.532 10.241 1.00 45.94 107 ALA A N 1
ATOM 810 C CA . ALA A 1 107 ? -19.269 20.515 11.309 1.00 45.94 107 ALA A CA 1
ATOM 811 C C . ALA A 1 107 ? -20.394 20.034 12.238 1.00 45.94 107 ALA A C 1
ATOM 813 O O . ALA A 1 107 ? -21.567 20.316 12.001 1.00 45.94 107 ALA A O 1
ATOM 814 N N . SER A 1 108 ? -20.058 19.227 13.244 1.00 41.34 108 SER A N 1
ATOM 815 C CA . SER A 1 108 ? -20.993 18.983 14.340 1.00 41.34 108 SER A CA 1
ATOM 816 C C . SER A 1 108 ? -21.110 20.277 15.151 1.00 41.34 108 SER A C 1
ATOM 818 O O . SER A 1 108 ? -20.080 20.833 15.540 1.00 41.34 108 SER A O 1
ATOM 820 N N . PRO A 1 109 ? -22.326 20.792 15.402 1.00 42.69 109 PRO A N 1
ATOM 821 C CA . PRO A 1 109 ? -22.500 21.942 16.270 1.00 42.69 109 PRO A CA 1
ATOM 822 C C . PRO A 1 109 ? -22.081 21.525 17.680 1.00 42.69 109 PRO A C 1
ATOM 824 O O . PRO A 1 109 ? -22.590 20.544 18.223 1.00 42.69 109 PRO A O 1
ATOM 827 N N . HIS A 1 110 ? -21.125 22.251 18.260 1.00 42.88 110 HIS A N 1
ATOM 828 C CA . HIS A 1 110 ? -20.813 22.143 19.677 1.00 42.88 110 HIS A CA 1
ATOM 829 C C . HIS A 1 110 ? -22.114 22.304 20.469 1.00 42.88 110 HIS A C 1
ATOM 831 O O . HIS A 1 110 ? -22.698 23.385 20.511 1.00 42.88 110 HIS A O 1
ATOM 837 N N . ALA A 1 111 ? -22.574 21.208 21.070 1.00 43.34 111 ALA A N 1
ATOM 838 C CA . ALA A 1 111 ? -23.628 21.234 22.062 1.00 43.34 111 ALA A CA 1
ATOM 839 C C . ALA A 1 111 ? -23.133 22.079 23.241 1.00 43.34 111 ALA A C 1
ATOM 841 O O . ALA A 1 111 ? -22.180 21.711 23.933 1.00 43.34 111 ALA A O 1
ATOM 842 N N . SER A 1 112 ? -23.761 23.237 23.424 1.00 47.16 112 SER A N 1
ATOM 843 C CA . SER A 1 112 ? -23.621 24.079 24.603 1.00 47.16 112 SER A CA 1
ATOM 844 C C . SER A 1 112 ? -23.871 23.229 25.847 1.00 47.16 112 SER A C 1
ATOM 846 O O . SER A 1 112 ? -24.965 22.694 26.025 1.00 47.16 112 SER A O 1
ATOM 848 N N . ARG A 1 113 ? -22.861 23.085 26.708 1.00 46.69 113 ARG A N 1
ATOM 849 C CA . ARG A 1 113 ? -23.087 22.588 28.067 1.00 46.69 113 ARG A CA 1
ATOM 850 C C . ARG A 1 113 ? -23.870 23.665 28.826 1.00 46.69 113 ARG A C 1
ATOM 852 O O . ARG A 1 113 ? -23.444 24.821 28.778 1.00 46.69 113 ARG A O 1
ATOM 859 N N . PRO A 1 114 ? -24.984 23.341 29.501 1.00 48.56 114 PRO A N 1
ATOM 860 C CA . PRO A 1 114 ? -25.566 24.267 30.453 1.00 48.56 114 PRO A CA 1
ATOM 861 C C . PRO A 1 114 ? -24.595 24.433 31.625 1.00 48.56 114 PRO A C 1
ATOM 863 O O . PRO A 1 114 ? -24.018 23.467 32.127 1.00 48.56 114 PRO A O 1
ATOM 866 N N . ASN A 1 115 ? -24.364 25.692 31.976 1.00 44.12 115 ASN A N 1
ATOM 867 C CA . ASN A 1 115 ? -23.624 26.109 33.151 1.00 44.12 115 ASN A CA 1
ATOM 868 C C . ASN A 1 115 ? -24.588 25.965 34.336 1.00 44.12 115 ASN A C 1
ATOM 870 O O . ASN A 1 115 ? -25.480 26.797 34.486 1.00 44.12 115 ASN A O 1
ATOM 874 N N . ASP A 1 116 ? -24.468 24.887 35.110 1.00 50.56 116 ASP A N 1
ATOM 875 C CA . ASP A 1 116 ? -25.150 24.791 36.400 1.00 50.56 116 ASP A CA 1
ATOM 876 C C . ASP A 1 116 ? -24.369 25.642 37.405 1.00 50.56 116 ASP A C 1
ATOM 878 O O . ASP A 1 116 ? -23.331 25.237 37.931 1.00 50.56 116 ASP A O 1
ATOM 882 N N . ASP A 1 117 ? -24.864 26.859 37.618 1.00 55.94 117 ASP A N 1
ATOM 883 C CA . ASP A 1 117 ? -24.590 27.628 38.825 1.00 55.94 117 ASP A CA 1
ATOM 884 C C . ASP A 1 117 ? -25.437 27.072 39.990 1.00 55.94 117 ASP A C 1
ATOM 886 O O . ASP A 1 117 ? -26.633 26.823 39.828 1.00 55.94 117 ASP A O 1
ATOM 890 N N . GLN A 1 118 ? -24.822 27.059 41.182 1.00 46.22 118 GLN A N 1
ATOM 891 C CA . GLN A 1 118 ? -25.396 26.912 42.542 1.00 46.22 118 GLN A CA 1
ATOM 892 C C . GLN A 1 118 ? -25.579 25.454 43.013 1.00 46.22 118 GLN A C 1
ATOM 894 O O . GLN A 1 118 ? -26.239 24.657 42.358 1.00 46.22 118 GLN A O 1
ATOM 899 N N . VAL A 1 119 ? -24.980 25.007 44.128 1.00 45.28 119 VAL A N 1
ATOM 900 C CA . VAL A 1 119 ? -24.971 25.559 45.506 1.00 45.28 119 VAL A CA 1
ATOM 901 C C . VAL A 1 119 ? -23.627 25.338 46.203 1.00 45.28 119 VAL A C 1
ATOM 903 O O . VAL A 1 119 ? -23.047 24.244 46.027 1.00 45.28 119 VAL A O 1
#

Radius of gyration: 19.25 Å; chains: 1; bounding box: 39×39×64 Å

Organism: NCBI:txid156174

Sequence (119 aa):
VLLPPEAVPFGTPTPRLLKVWREAAASGVVLDLVYGPIAWDAMLNSEAVAQGADVLYVNCGGHEGLYSQLCRYRRKGLLCDGEDPQLLLHEVLTSAKSRGRHASPHASPHASRPNDDQV

Secondary structure (DSSP, 8-state):
-PPPSS---TT---HHHHHHHHHHHHHT----SSSHHHHHHHHHTSHHHHTT----------GGGHHHHHHHHHHTT-SPTT--HHHHHHHHHHHHHHHTTT---------PPP-----

pLDDT: mean 86.08, std 18.08, range [41.34, 98.06]